Protein AF-A0A0P7HER5-F1 (afdb_monomer)

Mean predicted aligned error: 3.51 Å

Sequence (66 aa):
MPVSAQVEGYDFSAHADHDGLRQFLDAYDDAEILVNHGDRCGEFAAELRTNGYDASAPELGATYSV

Radius of gyration: 16.5 Å; Cα contacts (8 Å, |Δi|>4): 42; chains: 1; bounding box: 36×22×50 Å

InterPro domains:
  IPR011108 Zn-dependent metallo-hydrolase, RNA specificity domain [PF07521] (1-58)
  IPR036866 Ribonuclease Z/Hydroxyacylglutathione hydrolase-like [G3DSA:3.60.15.10] (15-40)
  IPR036866 Ribonuclease Z/Hydroxyacylglutathione hydrolase-like [SSF56281] (2-64)

Structure (mmCIF, N/CA/C/O backbone):
data_AF-A0A0P7HER5-F1
#
_entry.id   AF-A0A0P7HER5-F1
#
loop_
_atom_site.group_PDB
_atom_site.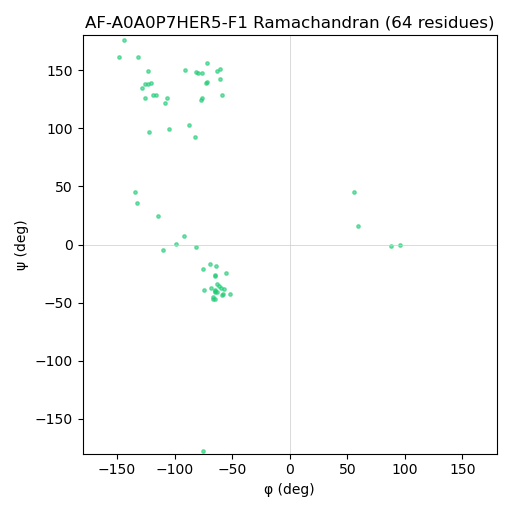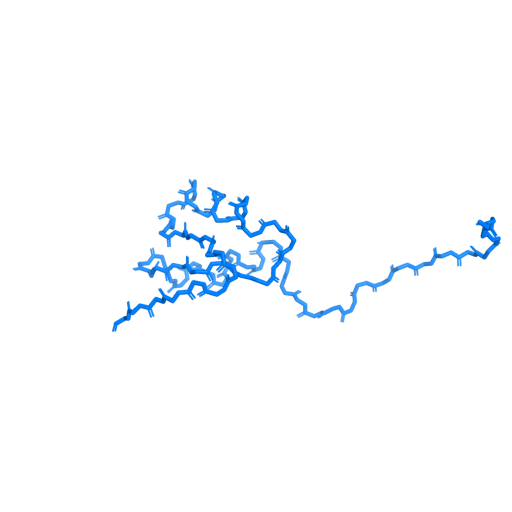id
_atom_site.type_symbol
_atom_site.label_atom_id
_atom_site.label_alt_id
_atom_site.label_comp_id
_atom_site.label_asym_id
_atom_site.label_entity_id
_atom_site.label_seq_id
_atom_site.pdbx_PDB_ins_code
_atom_site.Cartn_x
_atom_site.Cartn_y
_atom_site.Cartn_z
_atom_site.occupancy
_atom_site.B_iso_or_equiv
_atom_site.auth_seq_id
_atom_site.auth_comp_id
_atom_site.auth_asym_id
_atom_site.auth_atom_id
_atom_site.pdbx_PDB_model_num
ATOM 1 N N . MET A 1 1 ? 21.013 13.184 -23.459 1.00 77.75 1 MET A N 1
ATOM 2 C CA . MET A 1 1 ? 21.452 12.167 -24.440 1.00 77.75 1 MET A CA 1
ATOM 3 C C . MET A 1 1 ? 20.222 11.630 -25.156 1.00 77.75 1 MET A C 1
ATOM 5 O O . MET A 1 1 ? 19.276 11.304 -24.451 1.00 77.75 1 MET A O 1
ATOM 9 N N . PRO A 1 2 ? 20.183 11.573 -26.497 1.00 87.31 2 PRO A N 1
ATOM 10 C CA . PRO A 1 2 ? 19.086 10.920 -27.211 1.00 87.31 2 PRO A CA 1
ATOM 11 C C . PRO A 1 2 ? 19.178 9.390 -27.065 1.00 87.31 2 PRO A C 1
ATOM 13 O O . PRO A 1 2 ? 20.276 8.838 -27.120 1.00 87.31 2 PRO A O 1
ATOM 16 N N . VAL A 1 3 ? 18.040 8.714 -26.868 1.00 90.06 3 VAL A N 1
ATOM 17 C CA . VAL A 1 3 ? 17.937 7.244 -26.783 1.00 90.06 3 VAL A CA 1
ATOM 18 C C . VAL A 1 3 ? 17.300 6.726 -28.072 1.00 90.06 3 VAL A C 1
ATOM 20 O O . VAL A 1 3 ? 16.239 7.201 -28.461 1.00 90.06 3 VAL A O 1
ATOM 23 N N . SER A 1 4 ? 17.957 5.779 -28.745 1.00 92.75 4 SER A N 1
ATOM 24 C CA . SER A 1 4 ? 17.524 5.230 -30.046 1.00 92.75 4 SER A CA 1
ATOM 25 C C . SER A 1 4 ? 17.026 3.780 -29.973 1.00 92.75 4 SER A C 1
ATOM 27 O O . SER A 1 4 ? 16.593 3.237 -30.984 1.00 92.75 4 SER A O 1
ATOM 29 N N . ALA A 1 5 ? 17.122 3.139 -28.804 1.00 94.62 5 ALA A N 1
ATOM 30 C CA . ALA A 1 5 ? 16.667 1.768 -28.588 1.00 94.62 5 ALA A CA 1
ATOM 31 C C . ALA A 1 5 ? 15.153 1.712 -28.332 1.00 94.62 5 ALA A C 1
ATOM 33 O O . ALA A 1 5 ? 14.588 2.629 -27.733 1.00 94.62 5 ALA A O 1
ATOM 34 N N . GLN A 1 6 ? 1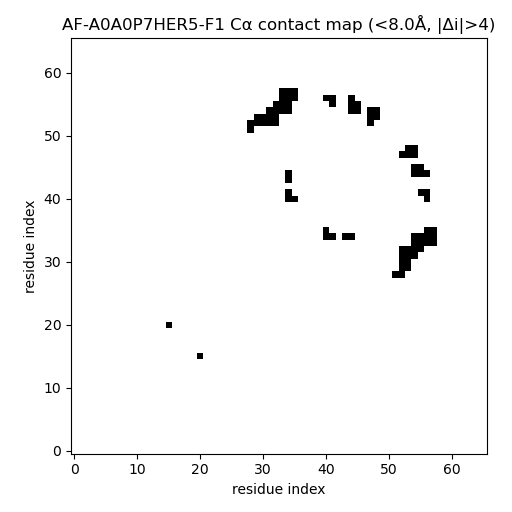4.513 0.617 -28.750 1.00 93.88 6 GLN A N 1
ATOM 35 C CA . GLN A 1 6 ? 13.131 0.312 -28.381 1.00 93.88 6 GLN A CA 1
ATOM 36 C C . GLN A 1 6 ? 13.066 -0.095 -26.902 1.00 93.88 6 GLN A C 1
ATOM 38 O O . GLN A 1 6 ? 13.947 -0.802 -26.414 1.00 93.88 6 GLN A O 1
ATOM 43 N N . VAL A 1 7 ? 12.031 0.365 -26.197 1.00 95.00 7 VAL A N 1
ATOM 44 C CA . VAL A 1 7 ? 11.798 0.066 -24.779 1.00 95.00 7 VAL A CA 1
ATOM 45 C C . VAL A 1 7 ? 10.503 -0.720 -24.650 1.00 95.00 7 VAL A C 1
ATOM 47 O O . VAL A 1 7 ? 9.465 -0.291 -25.151 1.00 95.00 7 VAL A O 1
ATOM 50 N N . GLU A 1 8 ? 10.572 -1.845 -23.947 1.00 96.12 8 GLU A N 1
ATOM 51 C CA . GLU A 1 8 ? 9.414 -2.621 -23.514 1.00 96.12 8 GLU A CA 1
ATOM 52 C C . GLU A 1 8 ? 9.466 -2.765 -21.992 1.00 96.12 8 GLU A C 1
ATOM 54 O O . GLU A 1 8 ? 10.539 -2.964 -21.418 1.00 96.12 8 GLU A O 1
ATOM 59 N N . GLY A 1 9 ? 8.313 -2.626 -21.340 1.00 95.81 9 GLY A N 1
ATOM 60 C CA . GLY A 1 9 ? 8.166 -2.751 -19.894 1.00 95.81 9 GLY A CA 1
ATOM 61 C C . GLY A 1 9 ? 7.213 -3.889 -19.566 1.00 95.81 9 GLY A C 1
ATOM 62 O O . GLY A 1 9 ? 6.104 -3.937 -20.094 1.00 95.81 9 GLY A O 1
ATOM 63 N N . TYR A 1 10 ? 7.650 -4.780 -18.686 1.00 96.75 10 TYR A N 1
ATOM 64 C CA . TYR A 1 10 ? 6.852 -5.887 -18.176 1.00 96.75 10 TYR A CA 1
ATOM 65 C C . TYR A 1 10 ? 6.860 -5.811 -16.650 1.00 96.75 10 TYR A C 1
ATOM 67 O O . TYR A 1 10 ? 7.932 -5.740 -16.046 1.00 96.75 10 TYR A O 1
ATOM 75 N N . ASP A 1 11 ? 5.680 -5.801 -16.034 1.00 94.81 11 ASP A N 1
ATOM 76 C CA . ASP A 1 11 ? 5.552 -5.757 -14.579 1.00 94.81 11 ASP A CA 1
ATOM 77 C C . ASP A 1 11 ? 5.583 -7.177 -14.004 1.00 94.81 11 ASP A C 1
ATOM 79 O O . ASP A 1 11 ? 4.618 -7.935 -14.089 1.00 94.81 11 ASP A O 1
ATOM 83 N N . PHE A 1 12 ? 6.733 -7.535 -13.435 1.00 96.38 12 PHE A N 1
ATOM 84 C CA . PHE A 1 12 ? 6.943 -8.768 -12.673 1.00 96.38 12 PHE A CA 1
ATOM 85 C C . PHE A 1 12 ? 7.235 -8.467 -11.203 1.00 96.38 12 PHE A C 1
ATOM 87 O O . PHE A 1 12 ? 7.911 -9.241 -10.528 1.00 96.38 12 PHE A O 1
ATOM 94 N N . SER A 1 13 ? 6.778 -7.315 -10.712 1.00 94.38 13 SER A N 1
ATOM 95 C CA . SER A 1 13 ? 7.125 -6.834 -9.377 1.00 94.38 13 SER A CA 1
ATOM 96 C C . SER A 1 13 ? 6.511 -7.673 -8.252 1.00 94.38 13 SER A C 1
ATOM 98 O O . SER A 1 13 ? 6.988 -7.611 -7.123 1.00 94.38 13 SER A O 1
ATOM 100 N N . ALA A 1 14 ? 5.498 -8.487 -8.577 1.00 95.81 14 ALA A N 1
ATOM 101 C CA . ALA A 1 14 ? 4.771 -9.360 -7.656 1.00 95.81 14 ALA A CA 1
ATOM 102 C C . ALA A 1 14 ? 4.088 -8.621 -6.488 1.00 95.81 14 ALA A C 1
ATOM 104 O O . ALA A 1 14 ? 3.678 -9.252 -5.514 1.00 95.81 14 ALA A O 1
ATOM 105 N N . HIS A 1 15 ? 3.932 -7.300 -6.592 1.00 96.94 15 HIS A N 1
ATOM 106 C CA . HIS A 1 15 ? 3.095 -6.534 -5.681 1.00 96.94 15 HIS A CA 1
ATOM 107 C C . HIS A 1 15 ? 1.620 -6.741 -6.027 1.00 96.94 15 HIS A C 1
ATOM 109 O O . HIS A 1 15 ? 1.264 -6.915 -7.194 1.00 96.94 15 HIS A O 1
ATOM 115 N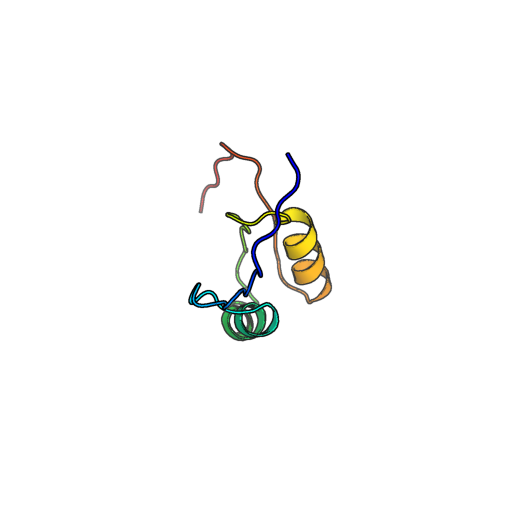 N . ALA A 1 16 ? 0.764 -6.698 -5.006 1.00 96.94 16 ALA A N 1
ATOM 116 C CA . ALA A 1 16 ? -0.663 -6.545 -5.235 1.00 96.94 16 ALA A CA 1
ATOM 117 C C . ALA A 1 16 ? -0.917 -5.215 -5.955 1.00 96.94 16 ALA A C 1
ATOM 119 O O . ALA A 1 16 ? -0.260 -4.207 -5.678 1.00 96.94 16 ALA A O 1
ATOM 120 N N . ASP A 1 17 ? -1.874 -5.226 -6.873 1.00 95.56 17 ASP A N 1
ATOM 121 C CA . ASP A 1 17 ? -2.368 -4.000 -7.472 1.00 95.56 17 ASP A CA 1
ATOM 122 C C . ASP A 1 17 ? -3.274 -3.242 -6.487 1.00 95.56 17 ASP A C 1
ATOM 124 O O . ASP A 1 17 ? -3.461 -3.612 -5.324 1.00 95.56 17 ASP A O 1
ATOM 128 N N . HIS A 1 18 ? -3.812 -2.120 -6.955 1.00 94.44 18 HIS A N 1
ATOM 129 C CA . HIS A 1 18 ? -4.631 -1.224 -6.146 1.00 94.44 18 HIS A CA 1
ATOM 130 C C . HIS A 1 18 ? -5.871 -1.931 -5.573 1.00 94.44 18 HIS A C 1
ATOM 132 O O . HIS A 1 18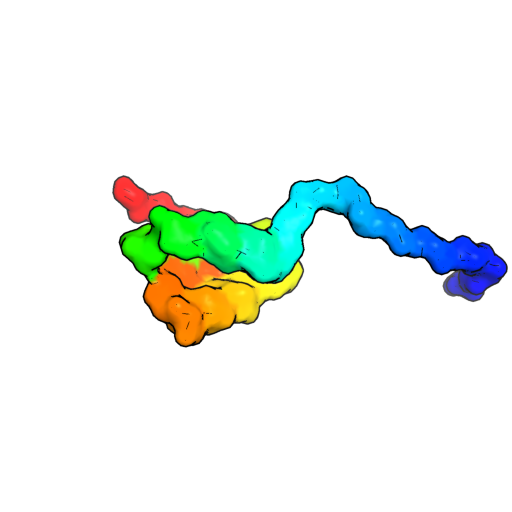 ? -6.158 -1.782 -4.386 1.00 94.44 18 HIS A O 1
ATOM 138 N N . ASP A 1 19 ? -6.566 -2.743 -6.369 1.00 96.19 19 ASP A N 1
ATOM 139 C CA . ASP A 1 19 ? -7.754 -3.478 -5.922 1.00 96.19 19 ASP A CA 1
ATOM 140 C C . ASP A 1 19 ? -7.389 -4.664 -5.021 1.00 96.19 19 ASP A C 1
ATOM 142 O O . ASP A 1 19 ? -8.041 -4.887 -4.000 1.00 96.19 19 ASP A O 1
ATOM 146 N N . GLY A 1 20 ? -6.305 -5.377 -5.333 1.00 96.94 20 GLY A N 1
ATOM 147 C CA . GLY A 1 20 ? -5.789 -6.469 -4.515 1.00 96.94 20 GLY A CA 1
ATOM 148 C C . GLY A 1 20 ? -5.401 -6.020 -3.106 1.00 96.94 20 GLY A C 1
ATOM 149 O O . GLY A 1 20 ? -5.668 -6.735 -2.140 1.00 96.94 20 GLY A O 1
ATOM 150 N N . LEU A 1 21 ? -4.843 -4.812 -2.957 1.00 95.94 21 LEU A N 1
ATOM 151 C CA . LEU A 1 21 ? -4.587 -4.225 -1.638 1.00 95.94 21 LEU A CA 1
ATOM 152 C C . LEU A 1 21 ? -5.881 -3.984 -0.850 1.00 95.94 21 LEU A C 1
ATOM 154 O O . LEU A 1 21 ? -5.910 -4.268 0.343 1.00 95.94 21 LEU A O 1
ATOM 158 N N . ARG A 1 22 ? -6.963 -3.510 -1.483 1.00 94.62 22 ARG A N 1
ATOM 159 C CA . ARG A 1 22 ? -8.259 -3.336 -0.794 1.00 94.62 22 ARG A CA 1
ATOM 160 C C . ARG A 1 22 ? -8.864 -4.657 -0.375 1.00 94.62 22 ARG A C 1
ATOM 162 O O . ARG A 1 22 ? -9.248 -4.798 0.776 1.00 94.62 22 ARG A O 1
ATOM 169 N N . GLN A 1 23 ? -8.873 -5.628 -1.282 1.00 96.81 23 GLN A N 1
ATOM 170 C CA . GLN A 1 23 ? -9.381 -6.959 -0.982 1.00 96.81 23 GLN A CA 1
ATOM 171 C C . GLN A 1 23 ? -8.646 -7.588 0.209 1.00 96.81 23 GLN A C 1
ATOM 173 O O . GLN A 1 23 ? -9.253 -8.275 1.026 1.00 96.81 23 GLN A O 1
ATOM 178 N N . PHE A 1 24 ? -7.334 -7.364 0.317 1.00 96.44 24 PHE A N 1
ATOM 179 C CA . PHE A 1 24 ? -6.558 -7.807 1.471 1.00 96.44 24 PHE A CA 1
ATOM 180 C C . PHE A 1 24 ? -6.985 -7.101 2.770 1.00 96.44 24 PHE A C 1
ATOM 182 O O . PHE A 1 24 ? -7.061 -7.743 3.817 1.00 96.44 24 PHE A O 1
ATOM 189 N N . LEU A 1 25 ? -7.268 -5.798 2.704 1.00 96.69 25 LEU A N 1
ATO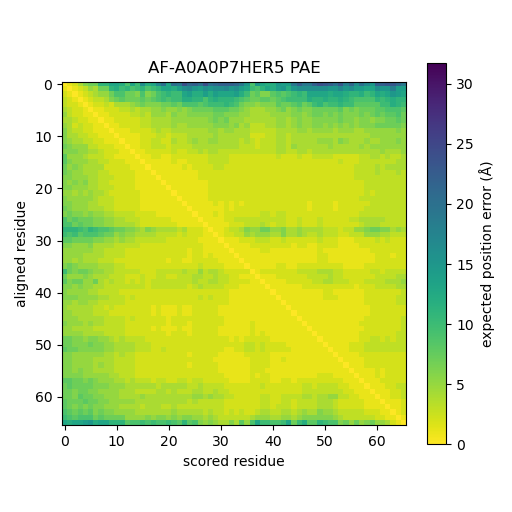M 190 C CA . LEU A 1 25 ? -7.646 -4.980 3.857 1.00 96.69 25 LEU A CA 1
ATOM 191 C C . LEU A 1 25 ? -9.078 -5.214 4.346 1.00 96.69 25 LEU A C 1
ATOM 193 O O . LEU A 1 25 ? -9.330 -4.966 5.520 1.00 96.69 25 LEU A O 1
ATOM 197 N N . ASP A 1 26 ? -9.978 -5.753 3.519 1.00 95.25 26 ASP A N 1
ATOM 198 C CA . ASP A 1 26 ? -11.374 -6.022 3.907 1.00 95.25 26 ASP A CA 1
ATOM 199 C C . ASP A 1 26 ? -11.497 -6.913 5.162 1.00 95.25 26 ASP A C 1
ATOM 201 O O . ASP A 1 26 ? -12.500 -6.864 5.868 1.00 95.25 26 ASP A O 1
ATOM 205 N N . ALA A 1 27 ? -10.482 -7.730 5.468 1.00 96.38 27 ALA A N 1
ATOM 206 C CA . ALA A 1 27 ? -10.439 -8.561 6.675 1.00 96.38 27 ALA A CA 1
ATOM 207 C C . ALA A 1 27 ? -9.979 -7.819 7.951 1.00 96.38 27 ALA A C 1
ATOM 209 O O . ALA A 1 27 ? -9.916 -8.438 9.012 1.00 96.38 27 ALA A O 1
ATOM 210 N N . TYR A 1 28 ? -9.624 -6.536 7.843 1.00 94.75 28 TYR A N 1
ATOM 211 C CA . TYR A 1 28 ? -9.016 -5.699 8.885 1.00 94.75 28 TYR A CA 1
ATOM 212 C C . TYR A 1 28 ? -9.715 -4.333 8.989 1.00 94.75 28 TYR A C 1
ATOM 214 O O . TYR A 1 28 ? -9.066 -3.308 9.204 1.00 94.75 28 TYR A O 1
ATOM 222 N N . ASP A 1 29 ? -11.033 -4.297 8.787 1.00 90.25 29 ASP A N 1
ATOM 223 C CA . ASP A 1 29 ? -11.823 -3.060 8.796 1.00 90.25 29 ASP A CA 1
ATOM 224 C C . ASP A 1 29 ? -11.840 -2.334 10.157 1.00 90.25 29 ASP A C 1
ATOM 226 O O . ASP A 1 29 ? -12.095 -1.130 10.209 1.00 90.25 29 ASP A O 1
ATOM 230 N N . ASP A 1 30 ? -11.503 -3.034 11.243 1.00 94.12 30 ASP A N 1
ATOM 231 C CA . ASP A 1 30 ? -11.421 -2.526 1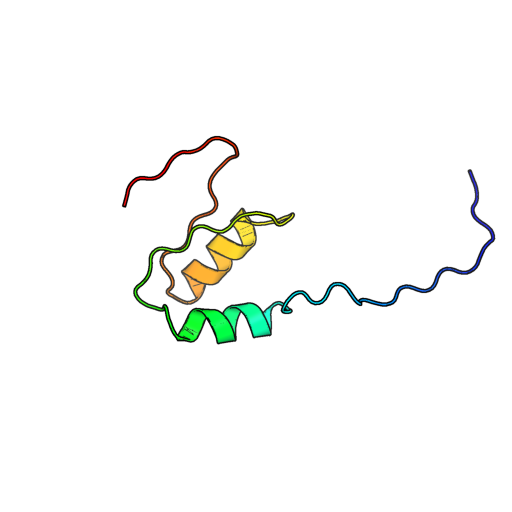2.612 1.00 94.12 30 ASP A CA 1
ATOM 232 C C . ASP A 1 30 ? -9.995 -2.163 13.070 1.00 94.12 30 ASP A C 1
ATOM 234 O O . ASP A 1 30 ? -9.804 -1.727 14.209 1.00 94.12 30 ASP A O 1
ATOM 238 N N . ALA A 1 31 ? -8.990 -2.323 12.204 1.00 95.94 31 ALA A N 1
ATOM 239 C CA . ALA A 1 31 ? -7.593 -2.058 12.528 1.00 95.94 31 ALA A CA 1
ATOM 240 C C . ALA A 1 31 ? -7.163 -0.612 12.222 1.00 95.94 31 ALA A C 1
ATOM 242 O O . ALA A 1 31 ? -7.613 0.005 11.256 1.00 95.94 31 ALA A O 1
ATOM 243 N N . GLU A 1 32 ? -6.196 -0.104 12.995 1.00 96.81 32 GLU A N 1
ATOM 244 C CA . GLU A 1 32 ? -5.432 1.094 12.621 1.00 96.81 32 GLU A CA 1
ATOM 245 C C . GLU A 1 32 ? -4.379 0.726 11.560 1.00 96.81 32 GLU A C 1
ATOM 247 O O . GLU A 1 32 ? -3.541 -0.160 11.761 1.00 96.81 32 GLU A O 1
ATOM 252 N N . ILE A 1 33 ? -4.405 1.416 10.419 1.00 96.94 33 ILE A N 1
ATOM 253 C CA . ILE A 1 33 ? -3.557 1.145 9.255 1.00 96.94 33 ILE A CA 1
ATOM 254 C C . ILE A 1 33 ? -2.495 2.237 9.102 1.00 96.94 33 ILE A C 1
ATOM 256 O O . ILE A 1 33 ? -2.793 3.411 8.869 1.00 96.94 33 ILE A O 1
ATOM 260 N N . LEU A 1 34 ? -1.224 1.830 9.128 1.00 97.50 34 LEU A N 1
ATOM 261 C CA . LEU A 1 34 ? -0.077 2.707 8.877 1.00 97.50 34 LEU A CA 1
ATOM 262 C C . LEU A 1 34 ? 0.508 2.443 7.483 1.00 97.50 34 LEU A C 1
ATOM 264 O O . LEU A 1 34 ? 1.280 1.505 7.276 1.00 97.50 34 LEU A O 1
ATOM 268 N N . VAL A 1 35 ? 0.154 3.291 6.517 1.00 97.69 35 VAL A N 1
ATOM 269 C CA . VAL A 1 35 ? 0.605 3.198 5.122 1.00 97.69 35 VAL A CA 1
ATOM 270 C C . VAL A 1 35 ? 2.043 3.696 4.995 1.00 97.69 35 VAL A C 1
ATOM 272 O O . VAL A 1 35 ? 2.360 4.827 5.362 1.00 97.69 35 VAL A O 1
ATOM 275 N N . ASN A 1 36 ? 2.914 2.874 4.417 1.00 96.69 36 ASN A N 1
ATOM 276 C CA . ASN A 1 36 ? 4.314 3.210 4.175 1.00 96.69 36 ASN A CA 1
ATOM 277 C C . ASN A 1 36 ? 4.818 2.609 2.848 1.00 96.69 36 ASN A C 1
ATOM 279 O O . ASN A 1 36 ? 4.090 1.897 2.162 1.00 96.69 36 ASN A O 1
ATOM 283 N N . HIS A 1 37 ? 6.069 2.921 2.491 1.00 94.94 37 HIS A N 1
ATOM 284 C CA . HIS A 1 37 ? 6.807 2.316 1.373 1.00 94.94 37 HIS A CA 1
ATOM 285 C C . HIS A 1 37 ? 6.112 2.404 -0.006 1.00 94.94 37 HIS A C 1
ATOM 287 O O . HIS A 1 37 ? 6.088 1.456 -0.792 1.00 94.94 37 HIS A O 1
ATOM 293 N N . GLY A 1 38 ? 5.591 3.584 -0.334 1.00 94.88 38 GLY A N 1
ATOM 294 C CA . GLY A 1 38 ? 5.092 3.917 -1.666 1.00 94.88 38 GLY A CA 1
ATOM 295 C C . GLY A 1 38 ? 5.280 5.397 -1.983 1.00 94.88 38 GLY A C 1
ATOM 296 O O . GLY A 1 38 ? 5.432 6.224 -1.083 1.00 94.88 38 GLY A O 1
ATOM 297 N N . ASP A 1 39 ? 5.223 5.746 -3.266 1.00 95.75 39 ASP A N 1
ATOM 298 C CA . ASP A 1 39 ? 5.478 7.121 -3.720 1.00 95.75 39 ASP A CA 1
ATOM 299 C C . ASP A 1 39 ? 4.430 8.124 -3.211 1.00 95.75 39 ASP A C 1
ATOM 301 O O . ASP A 1 39 ? 4.706 9.316 -3.085 1.00 95.75 39 ASP A O 1
ATOM 305 N N . ARG A 1 40 ? 3.208 7.648 -2.929 1.00 96.00 40 ARG A N 1
ATOM 306 C CA . ARG A 1 40 ? 2.039 8.479 -2.587 1.00 96.00 40 ARG A CA 1
ATOM 307 C C . ARG A 1 40 ? 1.261 7.938 -1.386 1.00 96.00 40 ARG A C 1
ATOM 309 O O . ARG A 1 40 ? 0.033 7.887 -1.403 1.00 96.00 40 ARG A O 1
ATOM 316 N N . CYS A 1 41 ? 1.974 7.546 -0.326 1.00 97.81 41 CYS A N 1
ATOM 317 C CA . CYS A 1 41 ? 1.370 6.977 0.889 1.00 97.81 41 CYS A CA 1
ATOM 318 C C . CYS A 1 41 ? 0.241 7.852 1.465 1.00 97.81 41 CYS A C 1
ATOM 320 O O . CYS A 1 41 ? -0.811 7.336 1.828 1.00 97.81 41 CYS A O 1
ATOM 322 N N . GLY A 1 42 ? 0.431 9.177 1.506 1.00 97.94 42 GLY A N 1
ATOM 323 C CA . GLY A 1 42 ? -0.567 10.112 2.038 1.00 97.94 42 GLY A CA 1
ATOM 324 C C . GLY A 1 42 ? -1.870 10.161 1.232 1.00 97.94 42 GLY A C 1
ATOM 325 O O . GLY A 1 42 ? -2.948 10.210 1.824 1.00 97.94 42 GLY A O 1
ATOM 326 N N . GLU A 1 43 ? -1.784 10.102 -0.102 1.00 98.25 43 GLU A N 1
ATOM 327 C CA . GLU A 1 43 ? -2.965 10.036 -0.977 1.00 98.25 43 GLU A CA 1
ATOM 328 C C . GLU A 1 43 ? -3.710 8.715 -0.776 1.00 98.25 43 GLU A C 1
ATOM 330 O O . GLU A 1 43 ? -4.927 8.721 -0.600 1.00 98.25 43 GLU A O 1
ATOM 335 N N . PHE A 1 44 ? -2.985 7.595 -0.717 1.00 97.81 44 PHE A N 1
ATOM 336 C CA . PHE A 1 44 ? -3.598 6.286 -0.497 1.00 97.81 44 PHE A CA 1
ATOM 337 C C . PHE A 1 44 ? -4.256 6.180 0.887 1.00 97.81 44 PHE A C 1
ATOM 339 O O . PHE A 1 44 ? -5.387 5.719 0.994 1.00 97.81 44 PHE A O 1
ATOM 346 N N . ALA A 1 45 ? -3.624 6.701 1.944 1.00 98.19 45 ALA A N 1
ATOM 347 C CA . ALA A 1 45 ? -4.240 6.771 3.270 1.00 98.19 45 ALA A CA 1
ATOM 348 C C . ALA A 1 45 ? -5.497 7.666 3.294 1.00 98.19 45 ALA A C 1
ATOM 350 O O . ALA A 1 45 ? -6.439 7.401 4.037 1.00 98.19 45 ALA A O 1
ATOM 351 N N . ALA A 1 46 ? -5.547 8.744 2.500 1.00 98.44 46 ALA A N 1
ATOM 352 C CA . ALA A 1 46 ? -6.762 9.554 2.347 1.00 98.44 46 ALA A CA 1
ATOM 353 C C . ALA A 1 46 ? -7.877 8.801 1.601 1.00 98.44 46 ALA A C 1
ATOM 355 O O . ALA A 1 46 ? -9.052 8.910 1.958 1.00 98.44 46 ALA A O 1
ATOM 356 N N . GLU A 1 47 ? -7.508 8.009 0.599 1.00 97.50 47 GLU A N 1
ATOM 357 C CA . GLU A 1 47 ? -8.436 7.149 -0.126 1.00 97.50 47 GLU A CA 1
ATOM 358 C C . GLU A 1 47 ? -9.020 6.053 0.779 1.00 97.50 47 GLU A C 1
ATOM 360 O O . GLU A 1 47 ? -10.236 5.886 0.828 1.00 97.50 47 GLU A O 1
ATOM 365 N N . LEU A 1 48 ? -8.187 5.362 1.563 1.00 97.06 48 LEU A N 1
ATOM 366 C CA . LEU A 1 48 ? -8.640 4.365 2.540 1.00 97.06 48 LEU A CA 1
ATOM 367 C C . LEU A 1 48 ? -9.604 4.969 3.570 1.00 97.06 48 LEU A C 1
ATOM 369 O O . LEU A 1 48 ? -10.665 4.400 3.815 1.00 97.06 48 LEU A O 1
ATOM 373 N N . A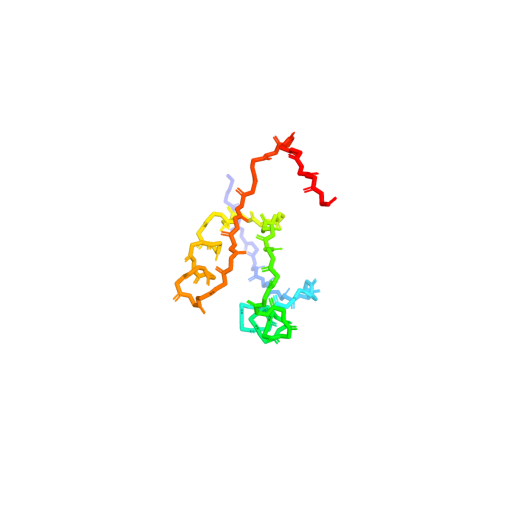RG A 1 49 ? -9.311 6.170 4.085 1.00 97.56 49 ARG A N 1
ATOM 374 C CA . ARG A 1 49 ? -10.224 6.893 4.989 1.00 97.56 49 ARG A CA 1
ATOM 375 C C . ARG A 1 49 ? -11.569 7.229 4.348 1.00 97.56 49 ARG A C 1
ATOM 377 O O . ARG A 1 49 ? -12.596 7.168 5.014 1.00 97.56 49 ARG A O 1
ATOM 384 N N . THR A 1 50 ? -11.591 7.543 3.052 1.00 97.12 50 THR A N 1
ATOM 385 C CA . THR A 1 50 ? -12.851 7.757 2.311 1.00 97.12 50 THR A CA 1
ATOM 386 C C . THR A 1 50 ? -13.684 6.472 2.230 1.00 97.12 50 THR A C 1
ATOM 388 O O . THR A 1 50 ? -14.909 6.536 2.182 1.00 97.12 50 THR A O 1
ATOM 391 N N . ASN A 1 51 ? -13.024 5.314 2.283 1.00 93.88 51 ASN A N 1
ATOM 392 C CA . ASN A 1 51 ? -13.645 3.991 2.289 1.00 93.88 51 ASN A CA 1
ATOM 393 C C . ASN A 1 51 ? -13.932 3.446 3.704 1.00 93.88 51 ASN A C 1
ATOM 395 O O . ASN A 1 51 ? -14.357 2.304 3.827 1.00 93.88 51 ASN A O 1
ATOM 399 N N . GLY A 1 52 ? -13.749 4.251 4.757 1.00 95.75 52 GLY A N 1
ATOM 400 C CA . GLY A 1 52 ? -14.142 3.907 6.130 1.00 95.75 52 GLY A CA 1
ATOM 401 C C . GLY A 1 52 ? -13.044 3.322 7.019 1.00 95.75 52 GLY A C 1
ATOM 402 O O . GLY A 1 52 ? -13.311 3.075 8.189 1.00 95.75 52 GLY A O 1
ATOM 403 N N . TYR A 1 53 ? -11.824 3.152 6.508 1.00 97.62 53 TYR A N 1
ATOM 404 C CA . TYR A 1 53 ? -10.691 2.651 7.290 1.00 97.62 53 TYR A CA 1
ATOM 405 C C . TYR A 1 53 ? -10.055 3.740 8.168 1.00 97.62 53 TYR A C 1
ATOM 407 O O . TYR A 1 53 ? -9.958 4.901 7.753 1.00 97.62 53 TYR A O 1
ATOM 415 N N . ASP A 1 54 ? -9.527 3.360 9.334 1.00 97.31 54 ASP A N 1
ATOM 416 C CA . ASP A 1 54 ? -8.651 4.225 10.130 1.00 97.31 54 ASP A CA 1
ATOM 417 C C . ASP A 1 54 ? -7.213 4.141 9.600 1.00 97.31 54 ASP A C 1
ATOM 419 O O . ASP A 1 54 ? -6.462 3.230 9.936 1.00 97.31 54 ASP A O 1
ATOM 423 N N . ALA A 1 55 ? -6.846 5.048 8.689 1.00 97.94 55 ALA A N 1
ATOM 424 C CA . ALA A 1 55 ? -5.568 4.989 7.985 1.00 97.94 55 ALA A CA 1
ATOM 425 C C . ALA A 1 55 ? -4.776 6.301 8.050 1.00 97.94 55 ALA A C 1
ATOM 427 O O . ALA A 1 55 ? -5.287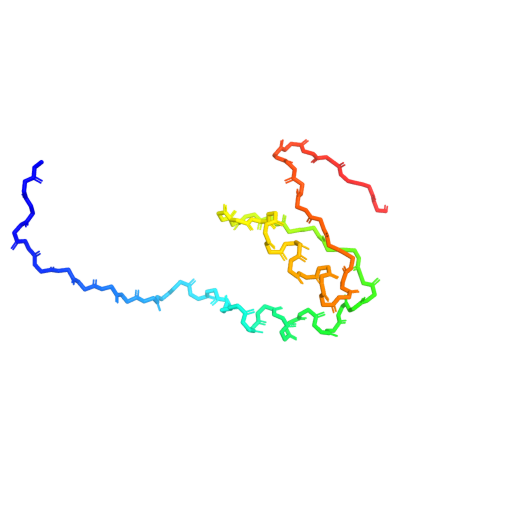 7.387 7.752 1.00 97.94 55 ALA A O 1
ATOM 428 N N . SER A 1 56 ? -3.477 6.189 8.328 1.00 97.69 56 SER A N 1
ATOM 429 C CA . SER A 1 56 ? -2.520 7.297 8.280 1.00 97.69 56 SER A CA 1
ATOM 430 C C . SER A 1 56 ? -1.251 6.916 7.512 1.00 97.69 56 SER A C 1
ATOM 432 O O . SER A 1 56 ? -0.977 5.742 7.276 1.00 97.69 56 SER A O 1
ATOM 434 N N . ALA A 1 57 ? -0.486 7.917 7.071 1.00 98.12 57 ALA A N 1
ATOM 435 C CA . ALA A 1 57 ? 0.799 7.728 6.400 1.00 98.12 57 ALA A CA 1
ATOM 436 C C . ALA A 1 57 ? 1.886 8.469 7.191 1.00 98.12 57 ALA A C 1
ATOM 438 O O . ALA A 1 57 ? 2.019 9.687 7.036 1.00 98.12 57 ALA A O 1
ATOM 439 N N . PRO A 1 58 ? 2.621 7.772 8.072 1.00 97.25 58 PRO A N 1
ATOM 440 C CA . PRO A 1 58 ? 3.648 8.393 8.895 1.00 97.25 58 PRO A CA 1
ATOM 441 C C . PRO A 1 58 ? 4.804 8.982 8.083 1.00 97.25 58 PRO A C 1
ATOM 443 O O . PRO A 1 58 ? 5.202 8.442 7.049 1.00 97.25 58 PRO A O 1
ATOM 446 N N . GLU A 1 59 ? 5.405 10.053 8.600 1.00 94.69 59 GLU A N 1
ATOM 447 C CA . GLU A 1 59 ? 6.681 10.552 8.085 1.00 94.69 59 GLU A CA 1
ATOM 448 C C . GLU A 1 59 ? 7.840 9.612 8.463 1.00 94.69 59 GLU A C 1
ATOM 450 O O . GLU A 1 59 ? 7.787 8.871 9.450 1.00 94.69 59 GLU A O 1
ATOM 455 N N . LEU A 1 60 ? 8.927 9.651 7.686 1.00 94.56 60 LEU A N 1
ATOM 456 C CA . LEU A 1 60 ? 10.127 8.865 7.976 1.00 94.56 60 LEU A CA 1
ATOM 457 C C . LEU A 1 60 ? 10.690 9.215 9.361 1.00 94.56 60 LEU A C 1
ATOM 459 O O . LEU A 1 60 ? 10.951 10.376 9.666 1.00 94.56 60 LEU A O 1
ATOM 463 N N . GLY A 1 61 ? 10.921 8.188 10.180 1.00 95.94 61 GLY A N 1
ATOM 464 C CA . GLY A 1 61 ? 11.429 8.339 11.546 1.00 95.94 61 GLY A CA 1
ATOM 465 C C . GLY A 1 61 ? 10.351 8.548 12.614 1.00 95.94 61 GLY A C 1
ATOM 466 O O . GLY A 1 61 ? 10.691 8.608 13.795 1.00 95.94 61 GLY A O 1
ATOM 467 N N . ALA A 1 62 ? 9.068 8.611 12.241 1.00 95.81 62 ALA A N 1
ATOM 468 C CA . ALA A 1 62 ? 7.974 8.567 13.206 1.00 95.81 62 ALA A CA 1
ATOM 469 C C . ALA A 1 62 ? 7.980 7.246 14.003 1.00 95.81 62 ALA A C 1
ATOM 471 O O . ALA A 1 62 ? 8.422 6.204 13.520 1.00 95.81 62 ALA A O 1
ATOM 472 N N . THR A 1 63 ? 7.488 7.292 15.242 1.00 95.31 63 THR A N 1
ATOM 473 C CA . THR A 1 63 ? 7.385 6.132 16.141 1.00 95.31 63 THR A CA 1
ATOM 474 C C . THR A 1 63 ? 5.951 6.002 16.632 1.00 95.31 63 THR A C 1
ATOM 476 O O . THR A 1 63 ? 5.330 7.004 16.979 1.00 95.31 63 THR A O 1
ATOM 479 N N . TYR A 1 64 ? 5.457 4.766 16.671 1.00 92.62 64 TYR A N 1
ATOM 480 C CA . TYR A 1 64 ? 4.116 4.404 17.124 1.00 92.62 64 TYR A CA 1
ATOM 481 C C . TYR A 1 64 ? 4.213 3.396 18.268 1.00 92.62 64 TYR A C 1
ATOM 483 O O . TYR A 1 64 ? 5.149 2.596 18.318 1.00 92.62 64 TYR A O 1
ATOM 491 N N . SER A 1 65 ? 3.239 3.447 19.172 1.00 92.69 65 SER A N 1
ATOM 492 C CA . SER A 1 65 ? 3.101 2.520 20.295 1.00 92.69 65 SER A CA 1
ATOM 493 C C . SER A 1 65 ? 1.758 1.812 20.183 1.00 92.69 65 SER A C 1
ATOM 495 O O . SER A 1 65 ? 0.767 2.466 19.867 1.00 92.69 65 SER A O 1
ATOM 497 N N . VAL A 1 66 ? 1.747 0.509 20.460 1.00 86.75 66 VAL A N 1
ATOM 498 C CA . VAL A 1 66 ? 0.569 -0.372 20.410 1.00 86.75 66 VAL A CA 1
ATOM 499 C C . VAL A 1 66 ? 0.291 -1.001 21.767 1.00 86.75 66 VAL A C 1
ATOM 501 O O . VAL A 1 66 ? 1.273 -1.224 22.517 1.00 86.75 66 VAL A O 1
#

Foldseek 3Di:
DDDDDDDDDDDPVPDDDPVRVVVVCVVVQPDAEEFDDDPCSQVVQVVVVVVNHNYDHDDPPDDDDD

Organism: NCBI:txid699431

Solvent-accessible surface area (backbone atoms only — not comparable to full-atom values): 4496 Å² total; per-residue (Å²): 133,93,84,87,74,89,84,86,88,79,93,78,81,82,66,72,53,78,64,53,50,50,65,62,43,69,83,46,63,90,44,84,41,79,38,67,97,56,100,55,26,59,60,52,18,51,52,41,39,75,72,69,35,50,42,40,44,71,62,94,88,66,84,87,87,132

pLDDT: mean 95.37, std 3.17, range [77.75, 98.44]

Secondary structure (DSSP, 8-state):
----S------------HHHHHHHHGGGTTSEEE--SSTTHHHHHHHHHHTT-EEE-PPTT-----